Protein AF-A0A3D3ZG95-F1 (afdb_monomer)

pLDDT: mean 81.41, std 12.59, range [43.78, 97.38]

Structure (mmCIF, N/CA/C/O backbone):
data_AF-A0A3D3ZG95-F1
#
_entry.id   AF-A0A3D3ZG95-F1
#
loop_
_atom_site.group_PDB
_atom_site.id
_atom_site.type_symbol
_atom_site.label_atom_id
_atom_site.label_alt_id
_atom_site.label_comp_id
_atom_site.label_asym_id
_atom_site.label_entity_id
_atom_site.label_seq_id
_atom_site.pdbx_PDB_ins_code
_atom_site.Cartn_x
_atom_site.Cartn_y
_atom_site.Cartn_z
_atom_site.occupancy
_atom_site.B_iso_or_equiv
_atom_site.auth_seq_id
_atom_site.auth_comp_id
_atom_site.auth_asym_id
_atom_site.auth_atom_id
_atom_site.pdbx_PDB_model_num
ATOM 1 N N . ARG A 1 1 ? -9.186 17.058 5.819 1.00 43.78 1 ARG A N 1
ATOM 2 C CA . ARG A 1 1 ? -8.887 17.891 7.014 1.00 43.78 1 ARG A CA 1
ATOM 3 C C . ARG A 1 1 ? -9.154 17.142 8.320 1.00 43.78 1 ARG A C 1
ATOM 5 O O . ARG A 1 1 ? -8.272 17.166 9.154 1.00 43.78 1 ARG A O 1
ATOM 12 N N . GLN A 1 2 ? -10.283 16.442 8.494 1.00 52.31 2 GLN A N 1
ATOM 13 C CA . GLN A 1 2 ? -10.542 15.674 9.729 1.00 52.31 2 GLN A CA 1
ATOM 14 C C . GLN A 1 2 ? -9.551 14.515 9.974 1.00 52.31 2 GLN A C 1
ATOM 16 O O . GLN A 1 2 ? -9.130 14.331 11.106 1.00 52.31 2 GLN A O 1
ATOM 21 N N . GLU A 1 3 ? -9.104 13.813 8.926 1.00 56.12 3 GLU A N 1
ATOM 22 C CA . GLU A 1 3 ? -8.133 12.706 9.067 1.00 56.12 3 GLU A CA 1
ATOM 23 C C . GLU A 1 3 ? -6.720 13.155 9.478 1.00 56.12 3 GLU A C 1
ATOM 25 O O . GLU A 1 3 ? -6.062 12.475 10.256 1.00 56.12 3 GLU A O 1
ATOM 30 N N . PHE A 1 4 ? -6.272 14.338 9.041 1.00 51.78 4 PHE A N 1
ATOM 31 C CA . PHE A 1 4 ? -4.991 14.903 9.495 1.00 51.78 4 PHE A CA 1
ATOM 32 C C . PHE A 1 4 ? -5.022 15.210 10.999 1.00 51.78 4 PHE A C 1
ATOM 34 O O . PHE A 1 4 ? -4.126 14.804 11.725 1.00 51.78 4 PHE A O 1
ATOM 41 N N . ASN A 1 5 ? -6.118 15.800 11.488 1.00 51.00 5 ASN A N 1
ATOM 42 C CA . ASN A 1 5 ? -6.294 16.051 12.922 1.00 51.00 5 ASN A CA 1
ATOM 43 C C . ASN A 1 5 ? -6.385 14.749 13.752 1.00 51.00 5 ASN A C 1
ATOM 45 O O . ASN A 1 5 ? -6.126 14.768 14.953 1.00 51.00 5 ASN A O 1
ATOM 49 N N . ARG A 1 6 ? -6.777 13.617 13.143 1.00 60.81 6 ARG A N 1
ATOM 50 C CA . ARG A 1 6 ? -6.752 12.291 13.789 1.00 60.81 6 ARG A CA 1
ATOM 51 C C . ARG A 1 6 ? -5.351 11.693 13.839 1.00 60.81 6 ARG A C 1
ATOM 53 O O . ARG A 1 6 ? -5.010 11.078 14.847 1.00 60.81 6 ARG A O 1
ATOM 60 N N . ALA A 1 7 ? -4.545 11.895 12.798 1.00 56.97 7 ALA A N 1
ATOM 61 C CA . ALA A 1 7 ? -3.134 11.517 12.809 1.00 56.97 7 ALA A CA 1
ATOM 62 C C . ALA A 1 7 ? -2.376 12.244 13.936 1.00 56.97 7 ALA A C 1
ATOM 64 O O . ALA A 1 7 ? -1.648 11.601 14.689 1.00 56.97 7 ALA A O 1
ATOM 65 N N . ASP A 1 8 ? -2.660 13.531 14.164 1.00 54.75 8 ASP A N 1
ATOM 66 C CA . ASP A 1 8 ? -2.092 14.294 15.291 1.00 54.75 8 ASP A CA 1
ATOM 67 C C . ASP A 1 8 ? -2.481 13.700 16.666 1.00 54.75 8 ASP A C 1
ATOM 69 O O . ASP A 1 8 ? -1.711 13.737 17.626 1.00 54.75 8 ASP A O 1
ATOM 73 N N . ALA A 1 9 ? -3.665 13.086 16.783 1.00 57.47 9 ALA A N 1
ATOM 74 C CA . ALA A 1 9 ? -4.093 12.400 18.006 1.00 57.47 9 ALA A CA 1
ATOM 75 C C . ALA A 1 9 ? -3.410 11.031 18.217 1.00 57.47 9 ALA A C 1
ATOM 77 O O . ALA A 1 9 ? -3.410 10.523 19.343 1.00 57.47 9 ALA A O 1
ATOM 78 N N . LEU A 1 10 ? -2.844 10.430 17.163 1.00 55.03 10 LEU A N 1
ATOM 79 C CA . LEU A 1 10 ? -1.968 9.257 17.250 1.00 55.03 10 LEU A CA 1
ATOM 80 C C . LEU A 1 10 ? -0.532 9.638 17.635 1.00 55.03 10 LEU A C 1
ATOM 82 O O . LEU A 1 10 ? 0.109 8.865 18.350 1.00 55.03 10 LEU A O 1
ATOM 86 N N . GLU A 1 11 ? -0.050 10.826 17.242 1.00 52.59 11 GLU A N 1
ATOM 87 C CA . GLU A 1 11 ? 1.269 11.326 17.662 1.00 52.59 11 GLU A CA 1
ATOM 88 C C . GLU A 1 11 ? 1.391 11.398 19.193 1.00 52.59 11 GLU A C 1
ATOM 90 O O . GLU A 1 11 ? 2.413 11.006 19.752 1.00 52.59 11 GLU A O 1
ATOM 95 N N . ASN A 1 12 ? 0.320 11.802 19.885 1.00 48.25 12 ASN A N 1
ATOM 96 C CA . ASN A 1 12 ? 0.290 11.907 21.351 1.00 48.25 12 ASN A CA 1
ATOM 97 C C . ASN A 1 12 ? 0.288 10.554 22.095 1.00 48.25 12 ASN A C 1
ATOM 99 O O . ASN A 1 12 ? 0.494 10.534 23.305 1.00 48.25 12 ASN A O 1
ATOM 103 N N . ASN A 1 13 ? 0.071 9.432 21.398 1.00 56.72 13 ASN A N 1
ATOM 104 C CA . ASN A 1 13 ? 0.045 8.080 21.977 1.00 56.72 13 ASN A CA 1
ATOM 105 C C . ASN A 1 13 ? 1.348 7.290 21.725 1.00 56.72 13 ASN A C 1
ATOM 107 O O . ASN A 1 13 ? 1.352 6.071 21.883 1.00 56.72 13 ASN A O 1
ATOM 111 N N . GLY A 1 14 ? 2.429 7.949 21.287 1.00 59.84 14 GLY A N 1
ATOM 112 C CA . GLY A 1 14 ? 3.701 7.282 20.982 1.00 59.84 14 GLY A CA 1
ATOM 113 C C . GLY A 1 14 ? 3.694 6.475 19.677 1.00 59.84 14 GLY A C 1
ATOM 114 O O . GLY A 1 14 ? 4.544 5.619 19.494 1.00 59.84 14 GLY A O 1
ATOM 115 N N . ARG A 1 15 ? 2.741 6.727 18.765 1.00 64.38 15 ARG A N 1
ATOM 116 C CA . ARG A 1 15 ? 2.620 6.042 17.456 1.00 64.38 15 ARG A CA 1
ATOM 117 C C . ARG A 1 15 ? 3.073 6.904 16.272 1.00 64.38 15 ARG A C 1
ATOM 119 O O . ARG A 1 15 ? 2.663 6.679 15.132 1.00 64.38 15 ARG A O 1
ATOM 126 N N . LYS A 1 16 ? 3.872 7.938 16.541 1.00 69.12 16 LYS A N 1
ATOM 127 C CA . LYS A 1 16 ? 4.310 8.913 15.534 1.00 69.12 16 LYS A CA 1
ATOM 128 C C . LYS A 1 16 ? 5.203 8.270 14.466 1.00 69.12 16 LYS A C 1
ATOM 130 O O . LYS A 1 16 ? 4.966 8.504 13.280 1.00 69.12 16 LYS A O 1
ATOM 135 N N . GLY A 1 17 ? 6.161 7.428 14.868 1.00 74.62 17 GLY A N 1
ATOM 136 C CA . GLY A 1 17 ? 7.040 6.719 13.934 1.00 74.62 17 GLY A CA 1
ATOM 137 C C . GLY A 1 17 ? 6.278 5.744 13.040 1.00 74.62 17 GLY A C 1
ATOM 138 O O . GLY A 1 17 ? 6.398 5.820 11.819 1.00 74.62 17 GLY A O 1
ATOM 139 N N . THR A 1 18 ? 5.368 4.944 13.605 1.00 79.19 18 THR A N 1
ATOM 140 C CA . THR A 1 18 ? 4.516 3.994 12.860 1.00 79.19 18 THR A CA 1
ATOM 141 C C . THR A 1 18 ? 3.716 4.667 11.734 1.00 79.19 18 THR A C 1
ATOM 143 O O . THR A 1 18 ? 3.663 4.161 10.613 1.00 79.19 18 THR A O 1
ATOM 146 N N . VAL A 1 19 ? 3.096 5.825 12.002 1.00 80.62 19 VAL A N 1
ATOM 147 C CA . VAL A 1 19 ? 2.299 6.559 10.999 1.00 80.62 19 VAL A CA 1
ATOM 148 C C . VAL A 1 19 ? 3.191 7.163 9.913 1.00 80.62 19 VAL A C 1
ATOM 150 O O . VAL A 1 19 ? 2.866 7.060 8.727 1.00 80.62 19 VAL A O 1
ATOM 153 N N . GLY A 1 20 ? 4.316 7.775 10.298 1.00 83.06 20 GLY A N 1
ATOM 154 C CA . GLY A 1 20 ? 5.278 8.349 9.354 1.00 83.06 20 GLY A CA 1
ATOM 155 C C . GLY A 1 20 ? 5.902 7.291 8.442 1.00 83.06 20 GLY A C 1
ATOM 156 O O . GLY A 1 20 ? 5.972 7.477 7.223 1.00 83.06 20 GLY A O 1
ATOM 157 N N . PHE A 1 21 ? 6.271 6.146 9.013 1.00 85.75 21 PHE A N 1
ATOM 158 C CA . PHE A 1 21 ? 6.779 5.000 8.272 1.00 85.75 21 PHE A CA 1
ATOM 159 C C . PHE A 1 21 ? 5.724 4.447 7.312 1.00 85.75 21 PHE A C 1
ATOM 161 O O . PHE A 1 21 ? 5.988 4.318 6.118 1.00 85.75 21 PHE A O 1
ATOM 168 N N . ALA A 1 22 ? 4.496 4.206 7.786 1.00 87.56 22 ALA A N 1
ATOM 169 C CA . ALA A 1 22 ? 3.400 3.735 6.941 1.00 87.56 22 ALA A CA 1
ATOM 170 C C . ALA A 1 22 ? 3.140 4.667 5.746 1.00 87.56 22 ALA A C 1
ATOM 172 O O . ALA A 1 22 ? 2.933 4.198 4.625 1.00 87.56 22 ALA A O 1
ATOM 173 N N . LEU A 1 23 ? 3.176 5.985 5.966 1.00 88.75 23 LEU A N 1
ATOM 174 C CA . LEU A 1 23 ? 3.029 6.970 4.897 1.00 88.75 23 LEU A CA 1
ATOM 175 C C . LEU A 1 23 ? 4.167 6.865 3.876 1.00 88.75 23 LEU A C 1
ATOM 177 O O . LEU A 1 23 ? 3.906 6.828 2.674 1.00 88.75 23 LEU A O 1
ATOM 181 N N . THR A 1 24 ? 5.408 6.785 4.351 1.00 89.50 24 THR A N 1
ATOM 182 C CA . THR A 1 24 ? 6.602 6.675 3.501 1.00 89.50 24 THR A CA 1
ATOM 183 C C . THR A 1 24 ? 6.570 5.391 2.672 1.00 89.50 24 THR A C 1
ATOM 185 O O . THR A 1 24 ? 6.802 5.417 1.464 1.00 89.50 24 THR A O 1
ATOM 188 N N . THR A 1 25 ? 6.185 4.269 3.278 1.00 90.06 25 THR A N 1
ATOM 189 C CA . THR A 1 25 ? 6.019 2.979 2.597 1.00 90.06 25 THR A CA 1
ATOM 190 C C . THR A 1 25 ? 4.923 3.027 1.534 1.00 90.06 25 THR A C 1
ATOM 192 O O . THR A 1 25 ? 5.148 2.606 0.401 1.00 90.06 25 THR A O 1
ATOM 195 N N . LEU A 1 26 ? 3.758 3.614 1.828 1.00 91.75 26 LEU A N 1
ATOM 196 C CA . LEU A 1 26 ? 2.698 3.783 0.824 1.00 91.75 26 LEU A CA 1
ATOM 197 C C . LEU A 1 26 ? 3.131 4.702 -0.331 1.00 91.75 26 LEU A C 1
ATOM 199 O O . LEU A 1 26 ? 2.778 4.442 -1.481 1.00 91.75 26 LEU A O 1
ATOM 203 N N . GLN A 1 27 ? 3.917 5.746 -0.055 1.00 91.56 27 GLN A N 1
ATOM 204 C CA . GLN A 1 27 ? 4.481 6.621 -1.088 1.00 91.56 27 GLN A CA 1
ATOM 205 C C . GLN A 1 27 ? 5.488 5.886 -1.984 1.00 91.56 27 GLN A C 1
ATOM 207 O O . GLN A 1 27 ? 5.410 6.026 -3.207 1.00 91.56 27 GLN A O 1
ATOM 212 N N . ARG A 1 28 ? 6.381 5.065 -1.410 1.00 92.69 28 ARG A N 1
ATOM 213 C CA . ARG A 1 28 ? 7.301 4.205 -2.180 1.00 92.69 28 ARG A CA 1
ATOM 214 C C . ARG A 1 28 ? 6.537 3.230 -3.073 1.00 92.69 28 ARG A C 1
ATOM 216 O O . ARG A 1 28 ? 6.806 3.167 -4.273 1.00 92.69 28 ARG A O 1
ATOM 223 N N . ARG A 1 29 ? 5.498 2.572 -2.546 1.00 92.06 29 ARG A N 1
ATOM 224 C CA . ARG A 1 29 ? 4.644 1.655 -3.324 1.00 92.06 29 ARG A CA 1
ATOM 225 C C . ARG A 1 29 ? 3.921 2.358 -4.470 1.00 92.06 29 ARG A C 1
ATOM 227 O O . ARG A 1 29 ? 3.934 1.853 -5.591 1.00 92.06 29 ARG A O 1
ATOM 234 N N . LEU A 1 30 ? 3.377 3.552 -4.225 1.00 91.06 30 LEU A N 1
ATOM 235 C CA . LEU A 1 30 ? 2.761 4.391 -5.259 1.00 91.06 30 LEU A CA 1
ATOM 236 C C . LEU A 1 30 ? 3.754 4.790 -6.363 1.00 91.06 30 LEU A C 1
ATOM 238 O O . LEU A 1 30 ? 3.387 4.801 -7.535 1.00 91.06 30 LEU A O 1
ATOM 242 N N . ALA A 1 31 ? 5.005 5.095 -6.010 1.00 89.56 31 ALA A N 1
ATOM 243 C CA . ALA A 1 31 ? 6.065 5.401 -6.974 1.00 89.56 31 ALA A CA 1
ATOM 244 C C . ALA A 1 31 ? 6.620 4.150 -7.690 1.00 89.56 31 ALA A C 1
ATOM 246 O O . ALA A 1 31 ? 7.255 4.247 -8.749 1.00 89.56 31 ALA A O 1
ATOM 247 N N . SER A 1 32 ? 6.409 2.964 -7.114 1.00 90.38 32 SER A N 1
ATOM 248 C CA . SER A 1 32 ? 6.895 1.698 -7.652 1.00 90.38 32 SER A CA 1
ATOM 249 C C . SER A 1 32 ? 6.053 1.230 -8.836 1.00 90.38 32 SER A C 1
ATOM 251 O O . SER A 1 32 ? 6.608 1.086 -9.930 1.00 90.38 32 SER A O 1
ATOM 253 N N . SER A 1 33 ? 4.745 1.029 -8.627 1.00 91.25 33 SER A N 1
ATOM 254 C CA . SER A 1 33 ? 3.772 0.674 -9.667 1.00 91.25 33 SER A CA 1
ATOM 255 C C . SER A 1 33 ? 2.317 0.884 -9.203 1.00 91.25 33 SER A C 1
ATOM 257 O O . SER A 1 33 ? 2.038 0.836 -8.000 1.00 91.25 33 SER A O 1
ATOM 259 N N . PRO A 1 34 ? 1.351 1.032 -10.135 1.00 92.12 34 PRO A N 1
ATOM 260 C CA . PRO A 1 34 ? -0.074 1.044 -9.797 1.00 92.12 34 PRO A CA 1
ATOM 261 C C . PRO A 1 34 ? -0.549 -0.249 -9.122 1.00 92.12 34 PRO A C 1
ATOM 263 O O . PRO A 1 34 ? -1.476 -0.214 -8.317 1.00 92.12 34 PRO A O 1
ATOM 266 N N . GLU A 1 35 ? 0.081 -1.386 -9.438 1.00 93.06 35 GLU A N 1
ATOM 267 C CA . GLU A 1 35 ? -0.212 -2.670 -8.795 1.00 93.06 35 GLU A CA 1
ATOM 268 C C . GLU A 1 35 ? 0.167 -2.652 -7.316 1.00 93.06 35 GLU A C 1
ATOM 270 O O . GLU A 1 35 ? -0.658 -3.009 -6.482 1.00 93.06 35 GLU A O 1
ATOM 275 N N . ALA A 1 36 ? 1.377 -2.193 -6.981 1.00 92.94 36 ALA A N 1
ATOM 276 C CA . ALA A 1 36 ? 1.872 -2.218 -5.608 1.00 92.94 36 ALA A CA 1
ATOM 277 C C . ALA A 1 36 ? 0.979 -1.405 -4.663 1.00 92.94 36 ALA A C 1
ATOM 279 O O . ALA A 1 36 ? 0.591 -1.888 -3.600 1.00 92.94 36 ALA A O 1
ATOM 280 N N . ILE A 1 37 ? 0.582 -0.191 -5.063 1.00 93.88 37 ILE A N 1
ATOM 281 C CA . ILE A 1 3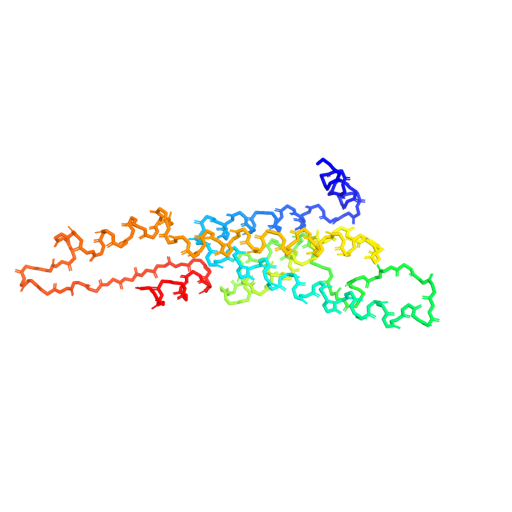7 ? -0.331 0.613 -4.242 1.00 93.88 37 ILE A CA 1
ATOM 282 C C . ILE A 1 37 ? -1.743 0.017 -4.183 1.00 93.88 37 ILE A C 1
ATOM 284 O O . ILE A 1 37 ? -2.359 0.020 -3.117 1.00 93.88 37 ILE A O 1
ATOM 288 N N . TYR A 1 38 ? -2.252 -0.529 -5.294 1.00 95.12 38 TYR A N 1
ATOM 289 C CA . TYR A 1 38 ? -3.559 -1.189 -5.330 1.00 95.12 38 TYR A CA 1
ATOM 290 C C . TYR A 1 38 ? -3.608 -2.367 -4.351 1.00 95.12 38 TYR A C 1
ATOM 292 O O . TYR A 1 38 ? -4.512 -2.442 -3.518 1.00 95.12 38 TYR A O 1
ATOM 300 N N . GLN A 1 39 ? -2.609 -3.246 -4.408 1.00 94.88 39 GLN A N 1
ATOM 301 C CA . GLN A 1 39 ? -2.527 -4.427 -3.559 1.00 94.88 39 GLN A CA 1
ATOM 302 C C . GLN A 1 39 ? -2.364 -4.061 -2.080 1.00 94.88 39 GLN A C 1
ATOM 304 O O . GLN A 1 39 ? -3.050 -4.639 -1.237 1.00 9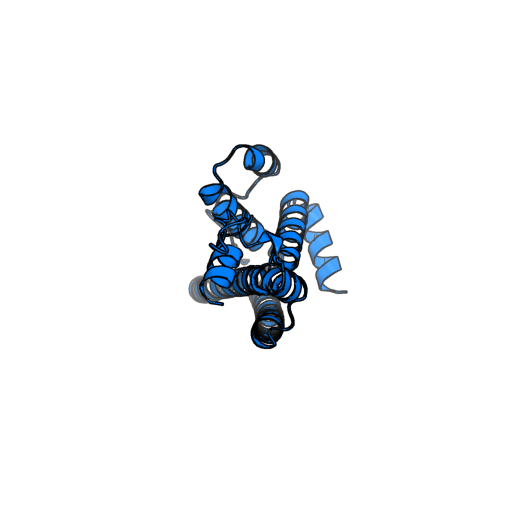4.88 39 GLN A O 1
ATOM 309 N N . SER A 1 40 ? -1.562 -3.043 -1.749 1.00 93.88 40 SER A N 1
ATOM 310 C CA . SER A 1 40 ? -1.472 -2.529 -0.375 1.00 93.88 40 SER A CA 1
ATOM 311 C C . SER A 1 40 ? -2.803 -2.038 0.174 1.00 93.88 40 SER A C 1
ATOM 313 O O . SER A 1 40 ? -3.169 -2.380 1.299 1.00 93.88 40 SER A O 1
ATOM 315 N N . LEU A 1 41 ? -3.533 -1.236 -0.604 1.00 94.81 41 LEU A N 1
ATOM 316 C CA . LEU A 1 41 ? -4.829 -0.701 -0.188 1.00 94.81 41 LEU A CA 1
ATOM 317 C C . LEU A 1 41 ? -5.857 -1.819 -0.020 1.00 94.81 41 LEU A C 1
ATOM 319 O O . LEU A 1 41 ? -6.568 -1.845 0.985 1.00 94.81 41 LEU A O 1
ATOM 323 N N . LYS A 1 42 ? -5.885 -2.768 -0.961 1.00 95.56 42 LYS A N 1
ATOM 324 C CA . LYS A 1 42 ? -6.761 -3.938 -0.919 1.00 95.56 42 LYS A CA 1
ATOM 325 C C . LYS A 1 42 ? -6.497 -4.797 0.318 1.00 95.56 42 LYS A C 1
ATOM 327 O O . LYS A 1 42 ? -7.419 -5.029 1.097 1.00 95.56 42 LYS A O 1
ATOM 332 N N . ARG A 1 43 ? -5.244 -5.217 0.542 1.00 93.38 43 ARG A N 1
ATOM 333 C CA . ARG A 1 43 ? -4.870 -6.056 1.693 1.00 93.38 43 ARG A CA 1
ATOM 334 C C . ARG A 1 43 ? -5.177 -5.357 3.019 1.00 93.38 43 ARG A C 1
ATOM 336 O O . ARG A 1 43 ? -5.748 -5.981 3.915 1.00 93.38 43 ARG A O 1
ATOM 343 N N . ARG A 1 44 ? -4.887 -4.053 3.126 1.00 92.69 44 ARG A N 1
ATOM 344 C CA . ARG A 1 44 ? -5.232 -3.247 4.310 1.00 92.69 44 ARG A CA 1
ATOM 345 C C . ARG A 1 44 ? -6.742 -3.198 4.543 1.00 92.69 44 ARG A C 1
ATOM 347 O O . ARG A 1 44 ? -7.182 -3.421 5.668 1.00 92.69 44 ARG A O 1
ATOM 354 N N . LYS A 1 45 ? -7.538 -2.932 3.502 1.00 94.56 45 LYS A N 1
ATOM 355 C CA . LYS A 1 45 ? -9.005 -2.902 3.603 1.00 94.56 45 LYS A CA 1
ATOM 356 C C . LYS A 1 45 ? -9.546 -4.242 4.099 1.00 94.56 45 LYS A C 1
ATOM 358 O O . LYS A 1 45 ? -10.245 -4.264 5.105 1.00 94.56 45 LYS A O 1
ATOM 363 N N . GLU A 1 46 ? -9.153 -5.345 3.462 1.00 94.50 46 GLU A N 1
ATOM 364 C CA . GLU A 1 46 ? -9.597 -6.696 3.832 1.00 94.50 46 GLU A CA 1
ATOM 365 C C . GLU A 1 46 ? -9.228 -7.050 5.283 1.00 94.50 46 GLU A C 1
ATOM 367 O O . GLU A 1 46 ? -9.994 -7.711 5.985 1.00 94.50 46 GLU A O 1
ATOM 372 N N . ARG A 1 47 ? -8.058 -6.609 5.765 1.00 90.56 47 ARG A N 1
ATOM 373 C CA . ARG A 1 47 ? -7.646 -6.787 7.167 1.00 90.56 47 ARG A CA 1
ATOM 374 C C . ARG A 1 47 ? -8.507 -5.978 8.133 1.00 90.56 47 ARG A C 1
ATOM 376 O O . ARG A 1 47 ? -8.915 -6.517 9.160 1.00 90.56 47 ARG A O 1
ATOM 383 N N . LEU A 1 48 ? -8.802 -4.716 7.820 1.00 90.31 48 LEU A N 1
ATOM 384 C CA . LEU A 1 48 ? -9.674 -3.888 8.658 1.00 90.31 48 LEU A CA 1
ATOM 385 C C . LEU A 1 48 ? -11.130 -4.378 8.645 1.00 90.31 48 LEU A C 1
ATOM 387 O O . LEU A 1 48 ? -11.779 -4.337 9.686 1.00 90.31 48 LEU A O 1
ATOM 391 N N . GLU A 1 49 ? -11.623 -4.897 7.518 1.00 93.50 49 GLU A N 1
ATOM 392 C CA . GLU A 1 49 ? -12.947 -5.529 7.411 1.00 93.50 49 GLU A CA 1
ATOM 393 C C . GLU A 1 49 ? -13.061 -6.757 8.324 1.00 93.50 49 GLU A C 1
ATOM 395 O O . GLU A 1 49 ? -14.007 -6.841 9.105 1.00 93.50 49 GLU A O 1
ATOM 400 N N . ARG A 1 50 ? -12.059 -7.650 8.324 1.00 90.94 50 ARG A N 1
ATOM 401 C CA . ARG A 1 50 ? -12.024 -8.795 9.255 1.00 90.94 50 ARG A CA 1
ATOM 402 C C . ARG A 1 50 ? -12.070 -8.353 10.717 1.00 90.94 50 ARG A C 1
ATOM 404 O O . ARG A 1 50 ? -12.857 -8.876 11.498 1.00 90.94 50 ARG A O 1
ATOM 411 N N . ARG A 1 51 ? -11.296 -7.328 11.081 1.00 86.06 51 ARG A N 1
ATOM 412 C CA . ARG A 1 51 ? -11.304 -6.788 12.451 1.00 86.06 51 ARG A CA 1
ATOM 413 C C . ARG A 1 51 ? -12.617 -6.110 12.824 1.00 86.06 51 ARG A C 1
ATOM 415 O O . ARG A 1 51 ? -13.023 -6.158 13.980 1.00 86.06 51 ARG A O 1
ATOM 422 N N . LEU A 1 52 ? -13.286 -5.468 11.868 1.00 89.75 52 LEU A N 1
ATOM 423 C CA . LEU A 1 52 ? -14.616 -4.903 12.077 1.00 89.75 52 LEU A CA 1
ATOM 424 C C . LEU A 1 52 ? -15.632 -6.008 12.397 1.00 89.75 52 LEU A C 1
ATOM 426 O O . LEU A 1 52 ? -16.463 -5.831 13.289 1.00 89.75 52 LEU A O 1
ATOM 430 N N . GLU A 1 53 ? -15.566 -7.138 11.693 1.00 89.88 53 GLU A N 1
ATOM 431 C CA . GLU A 1 53 ? -16.412 -8.305 11.958 1.00 89.88 53 GLU A CA 1
ATOM 432 C C . GLU A 1 53 ? -16.139 -8.900 13.345 1.00 89.88 53 GLU A C 1
ATOM 434 O O . GLU A 1 53 ? -17.082 -9.083 14.118 1.00 89.88 53 GLU A O 1
ATOM 439 N N . GLU A 1 54 ? -14.869 -9.108 13.699 1.00 87.00 54 GLU A N 1
ATOM 440 C CA . GLU A 1 54 ? -14.445 -9.578 15.028 1.00 87.00 54 GLU A CA 1
ATOM 441 C C . GLU A 1 54 ? -14.928 -8.636 16.143 1.00 87.00 54 GLU A C 1
ATOM 443 O O . GLU A 1 54 ? -15.544 -9.070 17.119 1.00 87.00 54 GLU A O 1
ATOM 448 N N . ALA A 1 55 ? -14.732 -7.323 15.977 1.00 83.38 55 ALA A N 1
ATOM 449 C CA . ALA A 1 55 ? -15.155 -6.323 16.954 1.00 83.38 55 ALA A CA 1
ATOM 450 C C . ALA A 1 55 ? -16.681 -6.269 17.125 1.00 83.38 55 ALA A C 1
ATOM 452 O O . ALA A 1 55 ? -17.169 -6.056 18.236 1.00 83.38 55 ALA A O 1
ATOM 453 N N . ARG A 1 56 ? -17.452 -6.465 16.045 1.00 85.62 56 ARG A N 1
ATOM 454 C CA . ARG A 1 56 ? -18.922 -6.534 16.103 1.00 85.62 56 ARG A CA 1
ATOM 455 C C . ARG A 1 56 ? -19.409 -7.775 16.850 1.00 85.62 56 ARG A C 1
ATOM 457 O O . ARG A 1 56 ? -20.391 -7.666 17.580 1.00 85.62 56 ARG A O 1
ATOM 464 N N . GLN A 1 57 ? -18.731 -8.912 16.693 1.00 83.31 57 GLN A N 1
ATOM 465 C CA . GLN A 1 57 ? -19.044 -10.142 17.428 1.00 83.31 57 GLN A CA 1
ATOM 466 C C . GLN A 1 57 ? -18.723 -9.990 18.922 1.00 83.31 57 GLN A C 1
ATOM 468 O O . GLN A 1 57 ? -19.578 -10.260 19.758 1.00 83.31 57 GLN A O 1
ATOM 473 N N . ALA A 1 58 ? -17.547 -9.454 19.266 1.00 77.62 58 ALA A N 1
ATOM 474 C CA . ALA A 1 58 ? -17.135 -9.255 20.660 1.00 77.62 58 ALA A CA 1
ATOM 475 C C . ALA A 1 58 ? -18.009 -8.233 21.418 1.00 77.62 58 ALA A C 1
ATOM 477 O O . ALA A 1 58 ? -18.312 -8.411 22.598 1.00 77.62 58 ALA A O 1
ATOM 478 N N . ARG A 1 59 ? -18.472 -7.165 20.750 1.00 66.56 59 ARG A N 1
ATOM 479 C CA . ARG A 1 59 ? -19.349 -6.148 21.365 1.00 66.56 59 ARG A CA 1
ATOM 480 C C . ARG A 1 59 ? -20.768 -6.625 21.668 1.00 66.56 59 ARG A C 1
ATOM 482 O O . ARG A 1 59 ? -21.460 -5.950 22.426 1.00 66.56 59 ARG A O 1
ATOM 489 N N . GLN A 1 60 ? -21.211 -7.758 21.118 1.00 56.34 60 GLN A N 1
ATOM 490 C CA . GLN A 1 60 ? -22.458 -8.375 21.583 1.00 56.34 60 GLN A CA 1
ATOM 491 C C . GLN A 1 60 ? -22.344 -8.884 23.030 1.00 56.34 60 GLN A C 1
ATOM 493 O O . GLN A 1 60 ? -23.377 -9.095 23.662 1.00 56.34 60 GLN A O 1
ATOM 498 N N . GLU A 1 61 ? -21.127 -9.015 23.573 1.00 54.53 61 GLU A N 1
ATOM 499 C CA . GLU A 1 61 ? -20.891 -9.517 24.928 1.00 54.53 61 GLU A CA 1
ATO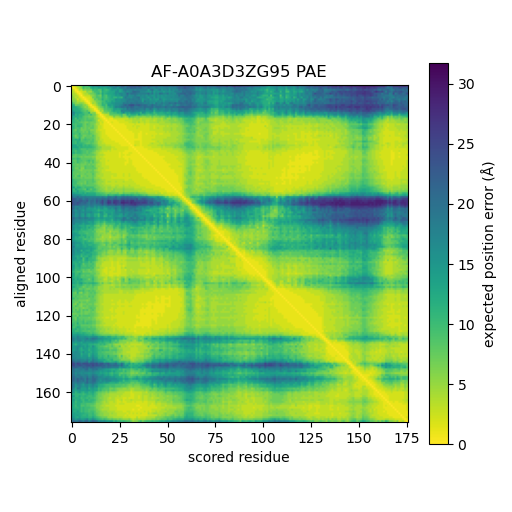M 500 C C . GLU A 1 61 ? -20.588 -8.406 25.961 1.00 54.53 61 GLU A C 1
ATOM 502 O O . GLU A 1 61 ? -21.023 -8.548 27.102 1.00 54.53 61 GLU A O 1
ATOM 507 N N . VAL A 1 62 ? -19.939 -7.277 25.607 1.00 55.06 62 VAL A N 1
ATOM 508 C CA . VAL A 1 62 ? -19.683 -6.122 26.514 1.00 55.06 62 VAL A CA 1
ATOM 509 C C . VAL A 1 62 ? -19.475 -4.800 25.736 1.00 55.06 62 VAL A C 1
ATOM 511 O O . VAL A 1 62 ? -18.815 -4.777 24.699 1.00 55.06 62 VAL A O 1
ATOM 514 N N . ASP A 1 63 ? -19.961 -3.665 26.266 1.00 54.59 63 ASP A N 1
ATOM 515 C CA . ASP A 1 63 ? -19.800 -2.299 25.713 1.00 54.59 63 ASP A CA 1
ATOM 516 C C . ASP A 1 63 ? -18.398 -1.692 25.975 1.00 54.59 63 ASP A C 1
ATOM 518 O O . ASP A 1 63 ? -18.243 -0.626 26.572 1.00 54.59 63 ASP A O 1
ATOM 522 N N . ALA A 1 64 ? -17.343 -2.404 25.571 1.00 56.81 64 ALA A N 1
ATOM 523 C CA . ALA A 1 64 ? -15.953 -1.970 25.728 1.00 56.81 64 ALA A CA 1
ATOM 524 C C . ALA A 1 64 ? -15.452 -1.125 24.523 1.00 56.81 64 ALA A C 1
ATOM 526 O O . ALA A 1 64 ? -16.032 -1.187 23.424 1.00 56.81 64 ALA A O 1
ATOM 527 N N . PRO A 1 65 ? -14.386 -0.313 24.708 1.00 60.25 65 PRO A N 1
ATOM 528 C CA . PRO A 1 65 ? -13.649 0.338 23.617 1.00 60.25 65 PRO A CA 1
ATOM 529 C C . PRO A 1 65 ? -13.095 -0.677 22.605 1.00 60.25 65 PRO A C 1
ATOM 531 O O . PRO A 1 65 ? -12.797 -1.811 22.974 1.00 60.25 65 PRO A O 1
ATOM 534 N N . LEU A 1 66 ? -12.927 -0.280 21.334 1.00 65.06 66 LEU A N 1
ATOM 535 C CA . LEU A 1 66 ? -12.306 -1.163 20.341 1.00 65.06 66 LEU A CA 1
ATOM 536 C C . LEU A 1 66 ? -10.806 -1.269 20.593 1.00 65.06 66 LEU A C 1
ATOM 538 O O . LEU A 1 66 ? -10.059 -0.327 20.330 1.00 65.06 66 LEU A O 1
ATOM 542 N N . GLU A 1 67 ? -10.353 -2.446 20.998 1.00 66.69 67 GLU A N 1
ATOM 543 C CA . GLU A 1 67 ? -8.932 -2.769 21.021 1.00 66.69 67 GLU A CA 1
ATOM 544 C C . GLU A 1 67 ? -8.533 -3.507 19.736 1.00 66.69 67 GLU A C 1
ATOM 546 O O . GLU A 1 67 ? -8.271 -4.704 19.717 1.00 66.69 67 GLU A O 1
ATOM 551 N N . LEU A 1 68 ? -8.476 -2.757 18.627 1.00 61.78 68 LEU A N 1
ATOM 552 C CA . LEU A 1 68 ? -8.184 -3.252 17.266 1.00 61.78 68 LEU A CA 1
ATOM 553 C C . LEU A 1 68 ? -6.875 -4.056 17.122 1.00 61.78 68 LEU A C 1
ATOM 555 O O . LEU A 1 68 ? -6.695 -4.755 16.127 1.00 61.78 68 LEU A O 1
ATOM 559 N N . PHE A 1 69 ? -5.945 -3.908 18.067 1.00 62.47 69 PHE A N 1
ATOM 560 C CA . PHE A 1 69 ? -4.616 -4.527 18.042 1.00 62.47 69 PHE A CA 1
ATOM 561 C C . PHE A 1 69 ? -4.276 -5.246 19.355 1.00 62.47 69 PHE A C 1
ATOM 563 O O . PHE A 1 69 ? -3.103 -5.496 19.629 1.00 62.47 69 PHE A O 1
ATOM 570 N N . GLN A 1 70 ? -5.274 -5.551 20.189 1.00 58.66 70 GLN A N 1
ATOM 571 C CA . GLN A 1 70 ? -5.055 -6.247 21.456 1.00 58.66 70 GLN A CA 1
ATOM 572 C C . GLN A 1 70 ? -4.382 -7.606 21.211 1.00 58.66 70 GLN A C 1
ATOM 574 O O . GLN A 1 70 ? -4.852 -8.399 20.400 1.00 58.66 70 GLN A O 1
ATOM 579 N N . GLY A 1 71 ? -3.258 -7.868 21.883 1.00 54.94 71 GLY A N 1
ATOM 580 C CA . GLY A 1 71 ? -2.505 -9.120 21.735 1.00 54.94 71 GLY A CA 1
ATOM 581 C C . GLY A 1 71 ? -1.554 -9.192 20.532 1.00 54.94 71 GLY A C 1
ATOM 582 O O . GLY A 1 71 ? -0.836 -10.181 20.404 1.00 54.94 71 GLY A O 1
ATOM 583 N N . LEU A 1 72 ? -1.488 -8.159 19.685 1.00 59.59 72 LEU A N 1
ATOM 584 C CA . LEU A 1 72 ? -0.424 -8.027 18.688 1.00 59.59 72 LEU A CA 1
ATOM 585 C C . LEU A 1 72 ? 0.714 -7.165 19.253 1.00 59.59 72 LEU A C 1
ATOM 587 O O . LEU A 1 72 ? 0.434 -6.122 19.848 1.00 59.59 72 LEU A O 1
ATOM 591 N N . PRO A 1 73 ? 1.989 -7.541 19.031 1.00 62.09 73 PRO A N 1
ATOM 592 C CA . PRO A 1 73 ? 3.101 -6.652 19.328 1.00 62.09 73 PRO A CA 1
ATOM 593 C C . PRO A 1 73 ? 2.920 -5.370 18.515 1.00 62.09 73 PRO A C 1
ATOM 595 O O . PRO A 1 73 ? 2.803 -5.419 17.279 1.00 62.09 73 PRO A O 1
ATOM 598 N N . LEU A 1 74 ? 2.830 -4.240 19.217 1.00 67.94 74 LEU A N 1
ATOM 599 C CA . LEU A 1 74 ? 2.951 -2.929 18.596 1.00 67.94 74 LEU A CA 1
ATOM 600 C C . LEU A 1 74 ? 4.374 -2.803 18.080 1.00 67.94 74 LEU A C 1
ATOM 602 O O . LEU A 1 74 ? 5.305 -3.102 18.819 1.00 67.94 74 LEU A O 1
ATOM 606 N N . ILE A 1 75 ? 4.509 -2.392 16.824 1.00 73.75 75 ILE A N 1
ATOM 607 C CA . ILE A 1 75 ? 5.816 -2.139 16.233 1.00 73.75 75 ILE A CA 1
ATOM 608 C C . ILE A 1 75 ? 6.321 -0.831 16.841 1.00 73.75 75 ILE A C 1
ATOM 610 O O . ILE A 1 75 ? 5.687 0.218 16.680 1.00 73.75 75 ILE A O 1
ATOM 614 N N . SER A 1 76 ? 7.392 -0.944 17.619 1.00 74.94 76 SER A N 1
ATOM 615 C CA . SER A 1 76 ? 8.084 0.173 18.252 1.00 74.94 76 SER A CA 1
ATOM 616 C C . SER A 1 76 ? 8.978 0.901 17.252 1.00 74.94 76 SER A C 1
ATOM 618 O O . SER A 1 76 ? 9.224 0.404 16.157 1.00 74.94 76 SER A O 1
ATOM 620 N N . ASP A 1 77 ? 9.453 2.091 17.617 1.00 74.19 77 ASP A N 1
ATOM 621 C CA . ASP A 1 77 ? 10.397 2.826 16.771 1.00 74.19 77 ASP A CA 1
ATOM 622 C C . ASP A 1 77 ? 11.736 2.069 16.643 1.00 74.19 77 ASP A C 1
ATOM 624 O O . ASP A 1 77 ? 12.297 2.048 15.555 1.00 74.19 77 ASP A O 1
ATOM 628 N N . ASP A 1 78 ? 12.174 1.352 17.687 1.00 76.50 78 ASP A N 1
ATOM 629 C CA . ASP A 1 78 ? 13.365 0.486 17.638 1.00 76.50 78 ASP A CA 1
ATOM 630 C C . ASP A 1 78 ? 13.181 -0.660 16.620 1.00 76.50 78 ASP A C 1
ATOM 632 O O . ASP A 1 78 ? 14.060 -0.917 15.802 1.00 76.50 78 ASP A O 1
ATOM 636 N N . ASP A 1 79 ? 11.995 -1.289 16.588 1.00 77.69 79 ASP A N 1
ATOM 637 C CA . ASP A 1 79 ? 11.686 -2.324 15.587 1.00 77.69 79 ASP A CA 1
ATOM 638 C C . ASP A 1 79 ? 11.743 -1.763 14.152 1.00 77.69 79 ASP A C 1
ATOM 640 O O . ASP A 1 79 ? 12.061 -2.499 13.221 1.00 77.69 79 ASP A O 1
ATOM 644 N N . LEU A 1 80 ? 11.406 -0.476 13.962 1.00 79.62 80 LEU A N 1
ATOM 645 C CA . LEU A 1 80 ? 11.469 0.212 12.666 1.00 79.62 80 LEU A CA 1
ATOM 646 C C . LEU A 1 80 ? 12.899 0.505 12.211 1.00 79.62 80 LEU A C 1
ATOM 648 O O . LEU A 1 80 ? 13.139 0.526 11.005 1.00 79.62 80 LEU A O 1
ATOM 652 N N . GLU A 1 81 ? 13.824 0.742 13.139 1.00 78.62 81 GLU A N 1
ATOM 653 C CA . GLU A 1 81 ? 15.244 0.950 12.834 1.00 78.62 81 GLU A CA 1
ATOM 654 C C . GLU A 1 81 ? 15.915 -0.365 12.398 1.00 78.62 81 GLU A C 1
ATOM 656 O O . GLU A 1 81 ? 16.690 -0.372 11.443 1.00 78.62 81 GLU A O 1
ATOM 661 N N . ASP A 1 82 ? 15.526 -1.492 13.002 1.00 81.06 82 ASP A N 1
ATOM 662 C CA . ASP A 1 82 ? 16.059 -2.824 12.674 1.00 81.06 82 ASP A CA 1
ATOM 663 C C . ASP A 1 82 ? 15.552 -3.383 11.322 1.00 81.06 82 ASP A C 1
ATOM 665 O O . ASP A 1 82 ? 16.098 -4.359 10.799 1.00 81.06 82 ASP A O 1
ATOM 669 N N . LEU A 1 83 ? 14.527 -2.771 10.710 1.00 78.31 83 LEU A N 1
ATOM 670 C CA . LEU A 1 83 ? 13.976 -3.193 9.410 1.00 78.31 83 LEU A CA 1
ATOM 671 C C . LEU A 1 83 ? 14.977 -3.049 8.247 1.00 78.31 83 LEU A C 1
ATOM 673 O O . LEU A 1 83 ? 14.766 -3.657 7.201 1.00 78.31 83 LEU A O 1
ATOM 677 N N . GLU A 1 84 ? 16.049 -2.267 8.383 1.00 71.88 84 GLU A N 1
ATOM 678 C CA . GLU A 1 84 ? 17.067 -2.145 7.327 1.00 71.88 84 GLU A CA 1
ATOM 679 C C . GLU A 1 84 ? 17.921 -3.419 7.171 1.00 71.88 84 GLU A C 1
ATOM 681 O O . GLU A 1 84 ? 18.471 -3.659 6.094 1.00 71.88 84 GLU A O 1
ATOM 686 N N . ASP A 1 85 ? 17.982 -4.258 8.211 1.00 79.62 85 ASP A N 1
ATOM 687 C CA . ASP A 1 85 ? 18.823 -5.459 8.269 1.00 79.62 85 ASP A CA 1
ATOM 688 C C . ASP A 1 85 ? 18.053 -6.769 7.996 1.00 79.62 85 ASP A C 1
ATOM 690 O O . ASP A 1 85 ? 18.655 -7.850 7.948 1.00 79.62 85 ASP A O 1
ATOM 694 N N . VAL A 1 86 ? 16.728 -6.709 7.806 1.00 82.00 86 VAL A N 1
ATOM 695 C CA . VAL A 1 86 ? 15.908 -7.909 7.565 1.00 82.00 86 VAL A CA 1
ATOM 696 C C . VAL A 1 86 ? 15.886 -8.308 6.080 1.00 82.00 86 VAL A C 1
ATOM 698 O O . VAL A 1 86 ? 15.984 -7.456 5.195 1.00 82.00 86 VAL A O 1
ATOM 701 N N . PRO A 1 87 ? 15.720 -9.605 5.755 1.00 84.62 87 PRO A N 1
ATOM 702 C CA . PRO A 1 87 ? 15.576 -10.052 4.369 1.00 84.62 87 PRO A CA 1
ATOM 703 C C . PRO A 1 87 ? 14.365 -9.420 3.661 1.00 84.62 87 PRO A C 1
ATOM 705 O O . PRO A 1 87 ? 13.302 -9.300 4.264 1.00 84.62 87 PRO A O 1
ATOM 708 N N . ASP A 1 88 ? 14.464 -9.148 2.352 1.00 78.00 88 ASP A N 1
ATOM 709 C CA . ASP A 1 88 ? 13.409 -8.500 1.540 1.00 78.00 88 ASP A CA 1
ATOM 710 C C . ASP A 1 88 ? 11.996 -9.087 1.731 1.00 78.00 88 ASP A C 1
ATOM 712 O O . ASP A 1 88 ? 10.997 -8.368 1.734 1.00 78.00 88 ASP A O 1
ATOM 716 N N . ALA A 1 89 ? 11.893 -10.411 1.883 1.00 75.88 89 ALA A N 1
ATOM 717 C CA . ALA A 1 89 ? 10.608 -11.078 2.084 1.00 75.88 89 ALA A CA 1
ATOM 718 C C . ALA A 1 89 ? 9.981 -10.757 3.454 1.00 75.88 89 ALA A C 1
ATOM 720 O O . ALA A 1 89 ? 8.764 -10.605 3.547 1.00 75.88 89 ALA A O 1
ATOM 721 N N . GLU A 1 90 ? 10.805 -10.652 4.496 1.00 81.94 90 GLU A N 1
ATOM 722 C CA . GLU A 1 90 ? 10.384 -10.310 5.860 1.00 81.94 90 GLU A CA 1
ATOM 723 C C . GLU A 1 90 ? 10.144 -8.798 6.001 1.00 81.94 90 GLU A C 1
ATOM 725 O O . GLU A 1 90 ? 9.215 -8.378 6.699 1.00 81.94 90 GLU A O 1
ATOM 730 N N . LEU A 1 91 ? 10.917 -7.986 5.268 1.00 84.81 91 LEU A N 1
ATOM 731 C CA . LEU A 1 91 ? 10.738 -6.539 5.141 1.00 84.81 91 LEU A CA 1
ATOM 732 C C . LEU A 1 91 ? 9.324 -6.211 4.649 1.00 84.81 91 LEU A C 1
ATOM 734 O O . LEU A 1 91 ? 8.601 -5.451 5.291 1.00 84.81 91 LEU A O 1
ATOM 738 N N . GLU A 1 92 ? 8.892 -6.827 3.543 1.00 81.50 92 GLU A N 1
ATOM 739 C CA . GLU A 1 92 ? 7.589 -6.542 2.930 1.00 81.50 92 GLU A CA 1
ATOM 740 C C . GLU A 1 92 ? 6.409 -6.938 3.839 1.00 81.50 92 GLU A C 1
ATOM 742 O O . GLU A 1 92 ? 5.412 -6.211 3.908 1.00 81.50 92 GLU A O 1
ATOM 747 N N . GLU A 1 93 ? 6.516 -8.054 4.571 1.00 83.75 93 GLU A N 1
ATOM 748 C CA . GLU A 1 93 ? 5.500 -8.480 5.546 1.00 83.75 93 GLU A CA 1
ATOM 749 C C . GLU A 1 93 ? 5.418 -7.516 6.736 1.00 83.75 93 GLU A C 1
ATOM 751 O O . GLU A 1 93 ? 4.326 -7.124 7.171 1.00 83.75 93 GLU A O 1
ATOM 756 N N . THR A 1 94 ? 6.572 -7.094 7.247 1.00 83.50 94 THR A N 1
ATOM 757 C CA . THR A 1 94 ? 6.648 -6.174 8.382 1.00 83.50 94 THR A CA 1
ATOM 758 C C . THR A 1 94 ? 6.119 -4.796 7.997 1.00 83.50 94 THR A C 1
ATOM 760 O O . THR A 1 94 ? 5.278 -4.243 8.706 1.00 83.50 94 THR A O 1
ATOM 763 N N . GLU A 1 95 ? 6.494 -4.280 6.827 1.00 86.25 95 GLU A N 1
ATOM 764 C CA . GLU A 1 95 ? 5.936 -3.054 6.253 1.00 86.25 95 GLU A CA 1
ATOM 765 C C . GLU A 1 95 ? 4.406 -3.080 6.181 1.00 86.25 95 GLU A C 1
ATOM 767 O O . GLU A 1 95 ? 3.741 -2.101 6.530 1.00 86.25 95 GLU A O 1
ATOM 772 N N . GLU A 1 96 ? 3.827 -4.200 5.743 1.00 83.56 96 GLU A N 1
ATOM 773 C CA . GLU A 1 96 ? 2.376 -4.346 5.677 1.00 83.56 96 GLU A CA 1
ATOM 774 C C . GLU A 1 96 ? 1.718 -4.291 7.048 1.00 83.56 96 GLU A C 1
ATOM 776 O O . GLU A 1 96 ? 0.689 -3.625 7.206 1.00 83.56 96 GLU A O 1
ATOM 781 N N . ARG A 1 97 ? 2.326 -4.938 8.046 1.00 82.50 97 ARG A N 1
ATOM 782 C CA . ARG A 1 97 ? 1.858 -4.863 9.431 1.00 82.50 97 ARG A CA 1
ATOM 783 C C . ARG A 1 97 ? 1.920 -3.435 9.970 1.00 82.50 97 ARG A C 1
ATOM 785 O O . ARG A 1 97 ? 0.960 -3.007 10.612 1.00 82.50 97 ARG A O 1
ATOM 792 N N . VAL A 1 98 ? 2.995 -2.689 9.697 1.00 84.56 98 VAL A N 1
ATOM 793 C CA . VAL A 1 98 ? 3.122 -1.277 10.111 1.00 84.56 98 VAL A CA 1
ATOM 794 C C . VAL A 1 98 ? 2.019 -0.432 9.479 1.00 84.56 98 VAL A C 1
ATOM 796 O O . VAL A 1 98 ? 1.341 0.336 10.165 1.00 84.56 98 VAL A O 1
ATOM 799 N N . VAL A 1 99 ? 1.790 -0.611 8.175 1.00 85.06 99 VAL A N 1
ATOM 800 C CA . VAL A 1 99 ? 0.746 0.103 7.431 1.00 85.06 99 VAL A CA 1
ATOM 801 C C . VAL A 1 99 ? -0.647 -0.163 8.007 1.00 85.06 99 VAL A C 1
ATOM 803 O O . VAL A 1 99 ? -1.470 0.755 8.046 1.00 85.06 99 VAL A O 1
ATOM 806 N N . ASP A 1 100 ? -0.913 -1.374 8.496 1.00 80.25 100 ASP A N 1
ATOM 807 C CA . ASP A 1 100 ? -2.165 -1.678 9.190 1.00 80.25 100 ASP A CA 1
ATOM 808 C C . ASP A 1 100 ? -2.241 -1.028 10.576 1.00 80.25 100 ASP A C 1
ATOM 810 O O . ASP A 1 100 ? -3.294 -0.509 10.949 1.00 80.25 100 ASP A O 1
ATOM 814 N N . GLN A 1 101 ? -1.147 -1.065 11.348 1.00 77.50 101 GLN A N 1
ATOM 815 C CA . GLN A 1 101 ? -1.057 -0.493 12.701 1.00 77.50 101 GLN A CA 1
ATOM 816 C C . GLN A 1 101 ? -1.184 1.032 12.732 1.00 77.50 101 GLN A C 1
ATOM 818 O O . GLN A 1 101 ? -1.559 1.595 13.761 1.00 77.50 101 GLN A O 1
ATOM 823 N N . ALA A 1 102 ? -0.970 1.694 11.595 1.00 81.00 102 ALA A N 1
ATOM 824 C CA . ALA A 1 102 ? -1.189 3.125 11.430 1.00 81.00 102 ALA A CA 1
ATOM 825 C C . ALA A 1 102 ? -2.676 3.553 11.449 1.00 81.00 102 ALA A C 1
ATOM 827 O O . ALA A 1 102 ? -2.955 4.749 11.357 1.00 81.00 102 ALA A O 1
ATOM 828 N N . SER A 1 103 ? -3.641 2.626 11.548 1.00 80.06 103 SER A N 1
ATOM 829 C CA . SER A 1 103 ? -5.059 2.985 11.719 1.00 80.06 103 SER A CA 1
ATOM 830 C C . SER A 1 103 ? -5.287 3.781 13.013 1.00 80.06 103 SER A C 1
ATOM 832 O O . SER A 1 103 ? -4.830 3.409 14.099 1.00 80.06 103 SER A O 1
ATOM 834 N N . ALA A 1 104 ? -6.028 4.886 12.888 1.00 72.50 104 ALA A N 1
ATOM 835 C CA . ALA A 1 104 ? -6.379 5.775 13.995 1.00 72.50 104 ALA A CA 1
ATOM 836 C C . ALA A 1 104 ? -7.723 5.443 14.651 1.00 72.50 104 ALA A C 1
ATOM 838 O O . ALA A 1 104 ? -8.083 6.082 15.643 1.00 72.50 104 ALA A O 1
ATOM 839 N N . ALA A 1 105 ? -8.479 4.496 14.090 1.00 79.44 105 ALA A N 1
ATOM 840 C CA . ALA A 1 105 ? -9.831 4.195 14.527 1.00 79.44 105 ALA A CA 1
ATOM 841 C C . ALA A 1 105 ? -9.849 3.657 15.968 1.00 79.44 105 ALA A C 1
ATOM 843 O O . ALA A 1 105 ? -9.199 2.663 16.289 1.00 79.44 105 ALA A O 1
ATOM 844 N N . ARG A 1 106 ? -10.626 4.307 16.841 1.00 75.81 106 ARG A N 1
ATOM 845 C CA . ARG A 1 106 ? -10.843 3.904 18.244 1.00 75.81 106 ARG A CA 1
ATOM 846 C C . ARG A 1 106 ? -12.242 3.338 18.484 1.00 75.81 106 ARG A C 1
ATOM 848 O O . ARG A 1 106 ? -12.532 2.833 19.566 1.00 75.81 106 ARG A O 1
ATOM 855 N N . THR A 1 107 ? -13.130 3.435 17.494 1.00 81.38 107 THR A N 1
ATOM 856 C CA . THR A 1 107 ? -14.507 2.927 17.569 1.00 81.38 107 THR A CA 1
ATOM 857 C C . THR A 1 107 ? -14.921 2.237 16.269 1.00 81.38 107 THR A C 1
ATOM 859 O O . THR A 1 107 ? -14.316 2.470 15.223 1.00 81.38 107 THR A O 1
ATOM 862 N N . ILE A 1 108 ? -15.994 1.436 16.320 1.00 86.25 108 ILE A N 1
ATOM 863 C CA . ILE A 1 108 ? -16.590 0.775 15.143 1.00 86.25 108 ILE A CA 1
ATOM 864 C C . ILE A 1 108 ? -16.916 1.804 14.061 1.00 86.25 108 ILE A C 1
ATOM 866 O O . ILE A 1 108 ? -16.543 1.620 12.910 1.00 86.25 108 ILE A O 1
ATOM 870 N N . ALA A 1 109 ? -17.561 2.910 14.440 1.00 86.25 109 ALA A N 1
ATOM 871 C CA . ALA A 1 109 ? -17.963 3.946 13.495 1.00 86.25 109 ALA A CA 1
ATOM 872 C C . ALA A 1 109 ? -16.753 4.600 12.807 1.00 86.25 109 ALA A C 1
ATOM 874 O O . ALA A 1 109 ? -16.809 4.941 11.629 1.00 86.25 109 ALA A O 1
ATOM 875 N N . GLU A 1 110 ? -15.639 4.767 13.524 1.00 85.50 110 GLU A N 1
ATOM 876 C CA . GLU A 1 110 ? -14.405 5.288 12.929 1.00 85.50 110 GLU A CA 1
ATOM 877 C C . GLU A 1 110 ? -13.758 4.278 11.984 1.00 85.50 110 GLU A C 1
ATOM 879 O O . GLU A 1 110 ? -13.315 4.659 10.902 1.00 85.50 110 GLU A O 1
ATOM 884 N N . LEU A 1 111 ? -13.761 2.999 12.364 1.00 87.81 111 LEU A N 1
ATOM 885 C CA . LEU A 1 111 ? -13.231 1.916 11.544 1.00 87.81 111 LEU A CA 1
ATOM 886 C C . LEU A 1 111 ? -14.030 1.757 10.241 1.00 87.81 111 LEU A C 1
ATOM 888 O O . LEU A 1 111 ? -13.444 1.615 9.173 1.00 87.81 111 LEU A O 1
ATOM 892 N N . GLU A 1 112 ? -15.358 1.859 10.304 1.00 91.56 112 GLU A N 1
ATOM 893 C CA . GLU A 1 112 ? -16.241 1.856 9.130 1.00 91.56 112 GLU A CA 1
ATOM 894 C C . GLU A 1 112 ? -15.942 3.020 8.176 1.00 91.56 112 GLU A C 1
ATOM 896 O O . GLU A 1 112 ? -15.898 2.834 6.957 1.00 91.56 112 GLU A O 1
ATOM 901 N N . VAL A 1 113 ? -15.704 4.219 8.718 1.00 92.12 113 VAL A N 1
ATOM 902 C CA . VAL A 1 113 ? -15.324 5.393 7.919 1.00 92.12 113 VAL A CA 1
ATOM 903 C C . VAL A 1 113 ? -13.965 5.185 7.248 1.00 92.12 113 VAL A C 1
ATOM 905 O O . VAL A 1 113 ? -13.822 5.508 6.065 1.00 92.12 113 VAL A O 1
A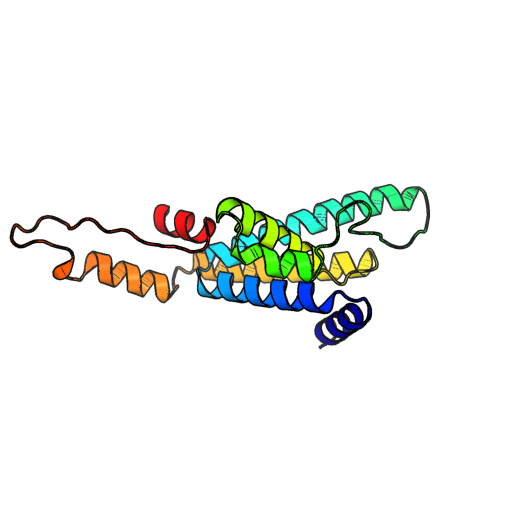TOM 908 N N . GLU A 1 114 ? -12.986 4.627 7.963 1.00 91.31 114 GLU A N 1
ATOM 909 C CA . GLU A 1 114 ? -11.663 4.323 7.410 1.00 91.31 114 GLU A CA 1
ATOM 910 C C . GLU A 1 114 ? -11.747 3.267 6.298 1.00 91.31 114 GLU A C 1
ATOM 912 O O . GLU A 1 114 ? -11.206 3.481 5.212 1.00 91.31 114 GLU A O 1
ATOM 917 N N . ILE A 1 115 ? -12.497 2.181 6.504 1.00 94.38 115 ILE A N 1
ATOM 918 C CA . ILE A 1 115 ? -12.727 1.146 5.482 1.00 94.38 115 ILE A CA 1
ATOM 919 C C . ILE A 1 115 ? -13.393 1.748 4.239 1.00 94.38 115 ILE A C 1
ATOM 921 O O . ILE A 1 115 ? -12.956 1.491 3.117 1.00 94.38 115 ILE A O 1
ATOM 925 N N . ALA A 1 116 ? -14.401 2.609 4.408 1.00 95.81 116 ALA A N 1
ATOM 926 C CA . ALA A 1 116 ? -15.057 3.277 3.284 1.00 95.81 116 ALA A CA 1
ATOM 927 C C . ALA A 1 116 ? -14.111 4.223 2.519 1.00 95.81 116 ALA A C 1
ATOM 929 O O . ALA A 1 116 ? -14.247 4.403 1.305 1.00 95.81 116 ALA A O 1
ATOM 930 N N . LEU A 1 117 ? -13.149 4.847 3.205 1.00 94.38 117 LEU A N 1
ATOM 931 C CA . LEU A 1 117 ? -12.095 5.629 2.561 1.00 94.38 117 LEU A CA 1
ATOM 932 C C . LEU A 1 117 ? -11.128 4.726 1.787 1.00 94.38 117 LEU A C 1
ATOM 934 O O . LEU A 1 117 ? -10.840 5.022 0.628 1.00 94.38 117 LEU A O 1
ATOM 938 N N . LEU A 1 118 ? -10.678 3.623 2.390 1.00 94.81 118 LEU A N 1
ATOM 939 C CA . LEU A 1 118 ? -9.804 2.646 1.739 1.00 94.81 118 LEU A CA 1
ATOM 940 C C . LEU A 1 118 ? -10.454 2.044 0.495 1.00 94.81 118 LEU A C 1
ATOM 942 O O . LEU A 1 118 ? -9.795 1.974 -0.533 1.00 94.81 118 LEU A O 1
ATOM 946 N N . ALA A 1 119 ? -11.745 1.713 0.538 1.00 97.38 119 ALA A N 1
ATOM 947 C CA . ALA A 1 119 ? -12.481 1.212 -0.622 1.00 97.38 119 ALA A CA 1
ATOM 948 C C . ALA A 1 119 ? -12.476 2.210 -1.795 1.00 97.38 119 ALA A C 1
ATOM 950 O O . ALA A 1 119 ? -12.313 1.824 -2.951 1.00 97.38 119 ALA A O 1
ATOM 951 N N . ARG A 1 120 ? -12.603 3.515 -1.510 1.00 97.19 120 ARG A N 1
ATOM 952 C CA . ARG A 1 120 ? -12.493 4.558 -2.543 1.00 97.19 120 ARG A CA 1
ATOM 953 C C . ARG A 1 120 ? -11.079 4.666 -3.112 1.00 97.19 120 ARG A C 1
ATOM 955 O O . ARG A 1 120 ? -10.930 4.854 -4.316 1.00 97.19 120 ARG A O 1
ATOM 962 N N . LEU A 1 121 ? -10.057 4.575 -2.261 1.00 95.81 121 LEU A N 1
ATOM 963 C CA . LEU A 1 121 ? -8.657 4.626 -2.691 1.00 95.81 121 LEU A CA 1
ATOM 964 C C . LEU A 1 121 ? -8.267 3.384 -3.501 1.00 95.81 121 LEU A C 1
ATOM 966 O O . LEU A 1 121 ? -7.590 3.516 -4.516 1.00 95.81 121 LEU A O 1
ATOM 970 N N . GLU A 1 122 ? -8.717 2.202 -3.081 1.00 96.81 122 GLU A N 1
ATOM 971 C CA . GLU A 1 122 ? -8.533 0.941 -3.800 1.00 96.81 122 GLU A CA 1
ATOM 972 C C . GLU A 1 122 ? -9.127 1.036 -5.207 1.00 96.81 122 GLU A C 1
ATOM 974 O O . GLU A 1 122 ? -8.442 0.723 -6.178 1.00 96.81 122 GLU A O 1
ATOM 979 N N . GLU A 1 123 ? -10.365 1.521 -5.336 1.00 97.00 123 GLU A N 1
ATOM 980 C CA . GLU A 1 123 ? -11.012 1.672 -6.641 1.00 97.00 123 GLU A CA 1
ATOM 981 C C . GLU A 1 123 ? -10.278 2.688 -7.528 1.00 97.00 123 GLU A C 1
ATOM 983 O O . GLU A 1 123 ? -10.078 2.442 -8.717 1.00 97.00 123 GLU A O 1
ATOM 988 N N . LEU A 1 124 ? -9.798 3.800 -6.962 1.00 94.94 124 LEU A N 1
ATOM 989 C CA . LEU A 1 124 ? -8.984 4.763 -7.708 1.00 94.94 124 LEU A CA 1
ATOM 990 C C . LEU A 1 124 ? -7.677 4.127 -8.210 1.00 94.94 124 LEU A C 1
ATOM 992 O O . LEU A 1 124 ? -7.332 4.265 -9.384 1.00 94.94 124 LEU A O 1
ATOM 996 N N . ALA A 1 125 ? -6.966 3.400 -7.345 1.00 93.19 125 ALA A N 1
ATOM 997 C CA . ALA A 1 125 ? -5.742 2.693 -7.715 1.00 93.19 125 ALA A CA 1
ATOM 998 C C . ALA A 1 125 ? -6.012 1.622 -8.785 1.00 93.19 125 ALA A C 1
ATOM 1000 O O . ALA A 1 125 ? -5.260 1.497 -9.753 1.00 93.19 125 ALA A O 1
ATOM 1001 N N . HIS A 1 126 ? -7.130 0.906 -8.668 1.00 94.50 126 HIS A N 1
ATOM 1002 C CA . HIS A 1 126 ? -7.573 -0.078 -9.646 1.00 94.50 126 HIS A CA 1
ATOM 1003 C C . HIS A 1 126 ? -7.865 0.550 -11.016 1.00 94.50 126 HIS A C 1
ATOM 1005 O O . HIS A 1 126 ? -7.483 -0.009 -12.045 1.00 94.50 126 HIS A O 1
ATOM 1011 N N . GLN A 1 127 ? -8.488 1.730 -11.054 1.00 93.31 127 GLN A N 1
ATOM 1012 C CA . GLN A 1 127 ? -8.729 2.466 -12.298 1.00 93.31 127 GLN A CA 1
ATOM 1013 C C . GLN A 1 127 ? -7.423 2.884 -12.977 1.00 93.31 127 GLN A C 1
ATOM 1015 O O . GLN A 1 127 ? -7.284 2.680 -14.182 1.00 93.31 127 GLN A O 1
ATOM 1020 N N . VAL A 1 128 ? -6.449 3.394 -12.217 1.00 89.69 128 VAL A N 1
ATOM 1021 C CA . VAL A 1 128 ? -5.118 3.753 -12.742 1.00 89.69 128 VAL A CA 1
ATOM 1022 C C . VAL A 1 128 ? -4.381 2.518 -13.264 1.00 89.69 128 VAL A C 1
ATOM 1024 O O . VAL A 1 128 ? -3.820 2.529 -14.356 1.00 89.69 128 VAL A O 1
ATOM 1027 N N . ARG A 1 129 ? -4.434 1.405 -12.532 1.00 88.94 129 ARG A N 1
ATOM 1028 C CA . ARG A 1 129 ? -3.871 0.124 -12.978 1.00 88.94 129 ARG A CA 1
ATOM 1029 C C . ARG A 1 129 ? -4.498 -0.347 -14.296 1.00 88.94 129 ARG A C 1
ATOM 1031 O O . ARG A 1 129 ? -3.795 -0.822 -15.191 1.00 88.94 129 ARG A O 1
ATOM 1038 N N . ARG A 1 130 ? -5.822 -0.215 -14.428 1.00 89.12 130 ARG A N 1
ATOM 1039 C CA . ARG A 1 130 ? -6.576 -0.622 -15.624 1.00 89.12 130 ARG A CA 1
ATOM 1040 C C . ARG A 1 130 ? -6.388 0.310 -16.812 1.00 89.12 130 ARG A C 1
ATOM 1042 O O . ARG A 1 130 ? -6.463 -0.179 -17.936 1.00 89.12 130 ARG A O 1
ATOM 1049 N N . SER A 1 131 ? -6.150 1.604 -16.593 1.00 87.44 131 SER A N 1
ATOM 1050 C CA . SER A 1 131 ? -5.932 2.549 -17.694 1.00 87.44 131 SER A CA 1
ATOM 1051 C C . SER A 1 131 ? -4.677 2.204 -18.493 1.00 87.44 131 SER A C 1
ATOM 1053 O O . SER A 1 131 ? -4.611 2.520 -19.676 1.00 87.44 131 SER A O 1
ATOM 1055 N N . GLY A 1 132 ? -3.696 1.541 -17.867 1.00 77.69 132 GLY A N 1
ATOM 1056 C CA . GLY A 1 132 ? -2.448 1.134 -18.516 1.00 77.69 132 GLY A CA 1
ATOM 1057 C C . GLY A 1 132 ? -1.526 2.303 -18.873 1.00 77.69 132 GLY A C 1
ATOM 1058 O O . GLY A 1 132 ? -0.473 2.076 -19.455 1.00 77.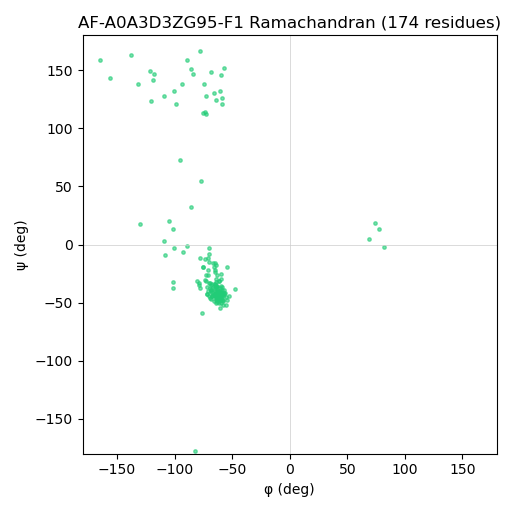69 132 GLY A O 1
ATOM 1059 N N . THR A 1 133 ? -1.889 3.528 -18.490 1.00 75.38 133 THR A N 1
ATOM 1060 C CA . THR A 1 133 ? -1.167 4.778 -18.780 1.00 75.38 133 THR A CA 1
ATOM 1061 C C . THR A 1 133 ? -0.074 5.059 -17.746 1.00 75.38 133 THR A C 1
ATOM 1063 O O . THR A 1 133 ? 0.158 6.205 -17.354 1.00 75.38 133 THR A O 1
ATOM 1066 N N . ASP A 1 134 ? 0.531 4.005 -17.200 1.00 83.44 134 ASP A N 1
ATOM 1067 C CA . ASP A 1 134 ? 1.607 4.148 -16.231 1.00 83.44 134 ASP A CA 1
ATOM 1068 C C . ASP A 1 134 ? 2.883 4.565 -16.961 1.00 83.44 134 ASP A C 1
ATOM 1070 O O . ASP A 1 134 ? 3.450 3.815 -17.751 1.00 83.44 134 ASP A O 1
ATOM 1074 N N . ARG A 1 135 ? 3.343 5.786 -16.696 1.00 83.38 135 ARG A N 1
ATOM 1075 C CA . ARG A 1 135 ? 4.458 6.397 -17.427 1.00 83.38 135 ARG A CA 1
ATOM 1076 C C . ARG A 1 135 ? 5.780 5.641 -17.237 1.00 83.38 135 ARG A C 1
ATOM 1078 O O . ARG A 1 135 ? 6.630 5.664 -18.126 1.00 83.38 135 ARG A O 1
ATOM 1085 N N . LYS A 1 136 ? 5.969 4.984 -16.086 1.00 86.19 136 LYS A N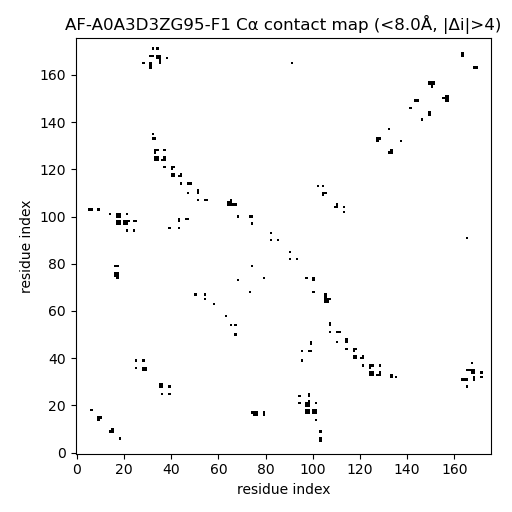 1
ATOM 1086 C CA . LYS A 1 136 ? 7.164 4.179 -15.793 1.00 86.19 136 LYS A CA 1
ATOM 1087 C C . LYS A 1 136 ? 7.151 2.892 -16.619 1.00 86.19 136 LYS A C 1
ATOM 1089 O O . LYS A 1 136 ? 8.166 2.554 -17.224 1.00 86.19 136 LYS A O 1
ATOM 1094 N N . TRP A 1 137 ? 5.995 2.240 -16.713 1.00 84.50 137 TRP A N 1
ATOM 1095 C CA . TRP A 1 137 ? 5.751 1.095 -17.578 1.00 84.50 137 TRP A CA 1
ATOM 1096 C C . TRP A 1 137 ? 5.880 1.452 -19.057 1.00 84.50 137 TRP A C 1
ATOM 1098 O O . TRP A 1 137 ? 6.624 0.784 -19.762 1.00 84.50 137 TRP A O 1
ATOM 1108 N N . GLU A 1 138 ? 5.230 2.516 -19.531 1.00 85.75 138 GLU A N 1
ATOM 1109 C CA . GLU A 1 138 ? 5.348 2.966 -20.925 1.00 85.75 138 GLU A CA 1
ATOM 1110 C C . GLU A 1 138 ? 6.809 3.253 -21.298 1.00 85.75 138 GLU A C 1
ATOM 1112 O O . GLU A 1 138 ? 7.278 2.853 -22.366 1.00 85.75 138 GLU A O 1
ATOM 1117 N N . GLY A 1 139 ? 7.551 3.897 -20.391 1.00 86.81 139 GLY A N 1
ATOM 1118 C CA . GLY A 1 139 ? 8.982 4.136 -20.548 1.00 86.81 139 GLY A CA 1
ATOM 1119 C C . GLY A 1 139 ? 9.782 2.837 -20.644 1.00 86.81 139 GLY A C 1
ATOM 1120 O O . GLY A 1 139 ? 10.559 2.667 -21.584 1.00 86.81 139 GLY A O 1
ATOM 1121 N N . LEU A 1 140 ? 9.566 1.903 -19.714 1.00 87.12 140 LEU A N 1
ATOM 1122 C CA . LEU A 1 140 ? 10.229 0.599 -19.722 1.00 87.12 140 LEU A CA 1
ATOM 1123 C C . LEU A 1 140 ? 9.888 -0.203 -20.986 1.00 87.12 140 LEU A C 1
ATOM 1125 O O . LEU A 1 140 ? 10.792 -0.678 -21.665 1.00 87.12 140 LEU A O 1
ATOM 1129 N N . ALA A 1 141 ? 8.611 -0.310 -21.348 1.00 85.12 141 ALA A N 1
ATOM 1130 C CA . ALA A 1 141 ? 8.153 -1.021 -22.538 1.00 85.12 141 ALA A CA 1
ATOM 1131 C C . ALA A 1 141 ? 8.782 -0.445 -23.815 1.00 85.12 141 ALA A C 1
ATOM 1133 O O . ALA A 1 141 ? 9.279 -1.199 -24.653 1.00 85.12 141 ALA A O 1
ATOM 1134 N N . SER A 1 142 ? 8.842 0.886 -23.929 1.00 86.00 142 SER A N 1
ATOM 1135 C CA . SER A 1 142 ? 9.507 1.554 -25.049 1.00 86.00 142 SER A CA 1
ATOM 1136 C C . SER A 1 142 ? 11.004 1.232 -25.105 1.00 86.00 142 SER A C 1
ATOM 1138 O O . SER A 1 142 ? 11.511 0.897 -26.174 1.00 86.00 142 SER A O 1
ATOM 1140 N N . LEU A 1 143 ? 11.708 1.246 -23.966 1.00 85.81 143 LEU A N 1
ATOM 1141 C CA . LEU A 1 143 ? 13.125 0.866 -23.900 1.00 85.81 143 LEU A CA 1
ATOM 1142 C C . LEU A 1 143 ? 13.352 -0.596 -24.309 1.00 85.81 143 LEU A C 1
ATOM 1144 O O . LEU A 1 143 ? 14.304 -0.894 -25.025 1.00 85.81 143 LEU A O 1
ATOM 1148 N N . LEU A 1 144 ? 12.468 -1.504 -23.896 1.00 84.81 144 LEU A N 1
ATOM 1149 C CA . LEU A 1 144 ? 12.583 -2.933 -24.191 1.00 84.81 144 LEU A CA 1
ATOM 1150 C C . LEU A 1 144 ? 12.270 -3.292 -25.651 1.00 84.81 144 LEU A C 1
ATOM 1152 O O . LEU A 1 144 ? 12.735 -4.335 -26.125 1.00 84.81 144 LEU A O 1
ATOM 1156 N N . GLN A 1 145 ? 11.452 -2.485 -26.334 1.00 81.31 145 GLN A N 1
ATOM 1157 C CA . GLN A 1 145 ? 10.985 -2.743 -27.701 1.00 81.31 145 GLN A CA 1
ATOM 1158 C C . GLN A 1 145 ? 11.741 -1.937 -28.765 1.00 81.31 145 GLN A C 1
ATOM 1160 O O . GLN A 1 145 ? 12.013 -2.468 -29.838 1.00 81.31 145 GLN A O 1
ATOM 1165 N N . ASN A 1 146 ? 12.096 -0.681 -28.479 1.00 72.88 146 ASN A N 1
ATOM 1166 C CA . ASN A 1 146 ? 12.565 0.275 -29.489 1.00 72.88 146 ASN A CA 1
ATOM 1167 C C . ASN A 1 146 ? 14.060 0.605 -29.391 1.00 72.88 146 ASN A C 1
ATOM 1169 O O . ASN A 1 146 ? 14.542 1.456 -30.139 1.00 72.88 146 ASN A O 1
ATOM 1173 N N . ASN A 1 147 ? 14.802 -0.024 -28.476 1.00 78.56 147 ASN A N 1
ATOM 1174 C CA . ASN A 1 147 ? 16.217 0.273 -28.293 1.00 78.56 147 ASN A CA 1
ATOM 1175 C C . ASN A 1 147 ? 17.105 -0.749 -29.018 1.00 78.56 147 ASN A C 1
ATOM 1177 O O . ASN A 1 147 ? 17.075 -1.938 -28.709 1.00 78.56 147 ASN A O 1
ATOM 1181 N N . ALA A 1 148 ? 17.937 -0.280 -29.952 1.00 79.56 148 ALA A N 1
ATOM 1182 C CA . ALA A 1 148 ? 18.925 -1.109 -30.646 1.00 79.56 148 ALA A CA 1
ATOM 1183 C C . ALA A 1 148 ? 19.936 -1.759 -29.679 1.00 79.56 148 ALA A C 1
ATOM 1185 O O . ALA A 1 148 ? 20.441 -2.842 -29.959 1.00 79.56 148 ALA A O 1
ATOM 1186 N N . GLU A 1 149 ? 20.172 -1.155 -28.510 1.00 83.81 149 GLU A N 1
ATOM 1187 C CA . GLU A 1 149 ? 21.024 -1.716 -27.452 1.00 83.81 149 GLU A CA 1
ATOM 1188 C C . GLU A 1 149 ? 20.467 -3.008 -26.841 1.00 83.81 149 GLU A C 1
ATOM 1190 O O . GLU A 1 149 ? 21.205 -3.752 -26.197 1.00 83.81 149 GLU A O 1
ATOM 1195 N N . MET A 1 150 ? 19.183 -3.311 -27.069 1.00 85.31 150 MET A N 1
ATOM 1196 C CA . MET A 1 150 ? 18.574 -4.587 -26.688 1.00 85.31 150 MET A CA 1
ATOM 1197 C C . MET A 1 150 ? 19.067 -5.761 -27.527 1.00 85.31 150 MET A C 1
ATOM 1199 O O . MET A 1 150 ? 18.751 -6.905 -27.195 1.00 85.31 150 MET A O 1
ATOM 1203 N N . PHE A 1 151 ? 19.835 -5.499 -28.582 1.00 88.06 151 PHE A N 1
ATOM 1204 C CA . PHE A 1 151 ? 20.395 -6.509 -29.460 1.00 88.06 151 PHE A CA 1
ATOM 1205 C C . PHE A 1 151 ? 21.931 -6.473 -29.413 1.00 88.06 151 PHE A C 1
ATOM 1207 O O . PHE A 1 151 ? 22.559 -5.443 -29.140 1.00 88.06 151 PHE A O 1
ATOM 1214 N N . ASP A 1 152 ? 22.565 -7.629 -29.564 1.00 87.44 152 ASP A N 1
ATOM 1215 C CA . ASP A 1 15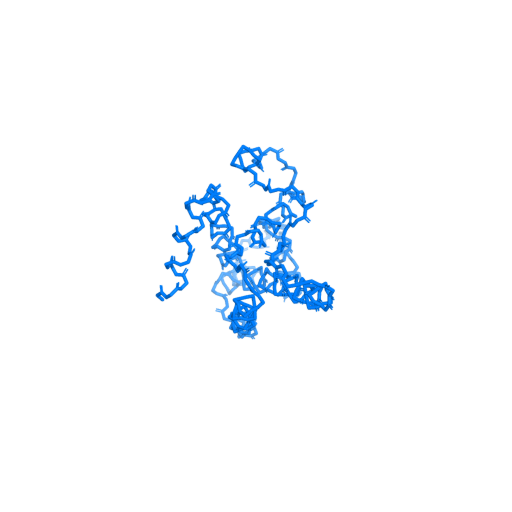2 ? 24.008 -7.718 -29.795 1.00 87.44 152 ASP A CA 1
ATOM 1216 C C . ASP A 1 152 ? 24.351 -7.497 -31.280 1.00 87.44 152 ASP A C 1
ATOM 1218 O O . ASP A 1 152 ? 23.484 -7.173 -32.097 1.00 87.44 152 ASP A O 1
ATOM 1222 N N . ALA A 1 153 ? 25.637 -7.600 -31.625 1.00 86.31 153 ALA A N 1
ATOM 1223 C CA . ALA A 1 153 ? 26.105 -7.369 -32.992 1.00 86.31 153 ALA A CA 1
ATOM 1224 C C . ALA A 1 153 ? 25.554 -8.414 -33.982 1.00 86.31 153 ALA A C 1
ATOM 1226 O O . ALA A 1 153 ? 25.467 -8.154 -35.182 1.00 86.31 153 ALA A O 1
ATOM 1227 N N . GLU A 1 154 ? 25.148 -9.573 -33.471 1.00 88.50 154 GLU A N 1
ATOM 1228 C CA . GLU A 1 154 ? 24.572 -10.700 -34.193 1.00 88.50 154 GLU A CA 1
ATOM 1229 C C . GLU A 1 154 ? 23.038 -10.604 -34.306 1.00 88.50 154 GLU A C 1
ATOM 1231 O O . GLU A 1 154 ? 22.406 -11.457 -34.933 1.00 88.50 154 GLU A O 1
ATOM 1236 N N . GLY A 1 155 ? 22.430 -9.561 -33.728 1.00 85.50 155 GLY A N 1
ATOM 1237 C CA . GLY A 1 155 ? 20.987 -9.334 -33.740 1.00 85.50 155 GLY A CA 1
ATOM 1238 C C . GLY A 1 155 ? 20.212 -10.207 -32.749 1.00 85.50 155 GLY A C 1
ATOM 1239 O O . GLY A 1 155 ? 18.985 -10.289 -32.845 1.00 85.50 155 GLY A O 1
ATOM 1240 N N . GLN A 1 156 ? 20.883 -10.864 -31.798 1.00 87.50 156 GLN A N 1
ATOM 1241 C CA . GLN A 1 156 ? 20.225 -11.601 -30.723 1.00 87.50 156 GLN A CA 1
ATOM 1242 C C . GLN A 1 156 ? 19.854 -10.678 -29.570 1.00 87.50 156 GLN A C 1
ATOM 1244 O O . GLN A 1 156 ? 20.547 -9.712 -29.255 1.00 87.50 156 GLN A O 1
ATOM 1249 N N . ARG A 1 157 ? 18.735 -10.987 -28.912 1.00 88.19 157 ARG A N 1
ATOM 1250 C CA . ARG A 1 157 ? 18.239 -10.179 -27.800 1.00 88.19 157 ARG A CA 1
ATOM 1251 C C . ARG A 1 157 ? 19.109 -10.386 -26.560 1.00 88.19 157 ARG A C 1
ATOM 1253 O O . ARG A 1 157 ? 19.305 -11.518 -26.114 1.00 88.19 157 ARG A O 1
ATOM 1260 N N . ARG A 1 158 ? 19.588 -9.293 -25.970 1.00 88.81 158 ARG A N 1
ATOM 1261 C CA . ARG A 1 158 ? 20.389 -9.319 -24.744 1.00 88.81 158 ARG A CA 1
ATOM 1262 C C . ARG A 1 158 ? 19.550 -9.758 -23.548 1.00 88.81 158 ARG A C 1
ATOM 1264 O O . ARG A 1 158 ? 18.356 -9.470 -23.456 1.00 88.81 158 ARG A O 1
ATOM 1271 N N . LYS A 1 159 ? 20.206 -10.429 -22.601 1.00 89.38 159 LYS A N 1
ATOM 1272 C CA . LYS A 1 159 ? 19.614 -10.748 -21.298 1.00 89.38 159 LYS A CA 1
ATOM 1273 C C . LYS A 1 159 ? 19.559 -9.486 -20.444 1.00 89.38 159 LYS A C 1
ATOM 1275 O O . LYS A 1 159 ? 20.530 -8.735 -20.396 1.00 89.38 159 LYS A O 1
ATOM 1280 N N . LEU A 1 160 ? 18.446 -9.298 -19.745 1.00 87.25 160 LEU A N 1
ATOM 1281 C CA . LEU A 1 160 ? 18.254 -8.218 -18.787 1.00 87.25 160 LEU A CA 1
ATOM 1282 C C . LEU A 1 160 ? 17.939 -8.782 -17.411 1.00 87.25 160 LEU A C 1
ATOM 1284 O O . LEU A 1 160 ? 17.298 -9.825 -17.290 1.00 87.25 160 LEU A O 1
ATOM 1288 N N . VAL A 1 161 ? 18.352 -8.042 -16.390 1.00 89.88 161 VAL A N 1
ATOM 1289 C CA . VAL A 1 161 ? 17.931 -8.249 -15.008 1.00 89.88 161 VAL A CA 1
ATOM 1290 C C . VAL A 1 161 ? 17.262 -6.957 -14.561 1.00 89.88 161 VAL A C 1
ATOM 1292 O O . VAL A 1 161 ? 17.855 -5.886 -14.676 1.00 89.88 161 VAL A O 1
ATOM 1295 N N . ILE A 1 162 ? 16.012 -7.055 -14.111 1.00 87.94 162 ILE A N 1
ATOM 1296 C CA . ILE A 1 162 ? 15.230 -5.924 -13.608 1.00 87.94 162 ILE A CA 1
ATOM 1297 C C . ILE A 1 162 ? 15.090 -6.105 -12.103 1.00 87.94 162 ILE A C 1
ATOM 1299 O O . ILE A 1 162 ? 14.659 -7.162 -11.648 1.00 87.94 162 ILE A O 1
ATOM 1303 N N . PHE A 1 163 ? 15.446 -5.070 -11.348 1.00 90.12 163 PHE A N 1
ATOM 1304 C CA . PHE A 1 163 ? 15.285 -5.043 -9.900 1.00 90.12 163 PHE A CA 1
ATOM 1305 C C . PHE A 1 163 ? 14.041 -4.234 -9.544 1.00 90.12 163 PHE A C 1
ATOM 1307 O O . PHE A 1 163 ? 13.834 -3.129 -10.053 1.00 90.12 163 PHE A O 1
ATOM 1314 N N . THR A 1 164 ? 13.212 -4.792 -8.670 1.00 88.94 164 THR A N 1
ATOM 1315 C CA . THR A 1 164 ? 12.011 -4.148 -8.140 1.00 88.94 164 THR A CA 1
ATOM 1316 C C . THR A 1 164 ? 12.000 -4.306 -6.634 1.00 88.94 164 THR A C 1
ATOM 1318 O O . THR A 1 164 ? 12.274 -5.392 -6.142 1.00 88.94 164 THR A O 1
ATOM 1321 N N . GLU A 1 165 ? 11.623 -3.250 -5.926 1.00 87.00 165 GLU A N 1
ATOM 1322 C CA . GLU A 1 165 ? 11.543 -3.254 -4.463 1.00 87.00 165 GLU A CA 1
ATOM 1323 C C . GLU A 1 165 ? 10.393 -4.116 -3.921 1.00 87.00 165 GLU A C 1
ATOM 1325 O O . GLU A 1 165 ? 10.522 -4.730 -2.873 1.00 87.00 165 GLU A O 1
ATOM 1330 N N . HIS A 1 166 ? 9.268 -4.189 -4.640 1.00 88.88 166 HIS A N 1
ATOM 1331 C CA . HIS A 1 166 ? 8.065 -4.884 -4.168 1.00 88.88 166 HIS A CA 1
ATOM 1332 C C . HIS A 1 166 ? 7.686 -6.037 -5.090 1.00 88.88 166 HIS A C 1
ATOM 1334 O O . HIS A 1 166 ? 7.731 -5.901 -6.322 1.00 88.88 166 HIS A O 1
ATOM 1340 N N . ARG A 1 167 ? 7.220 -7.145 -4.502 1.00 89.38 167 ARG A N 1
ATOM 1341 C CA . ARG A 1 167 ? 6.804 -8.343 -5.250 1.00 89.38 167 A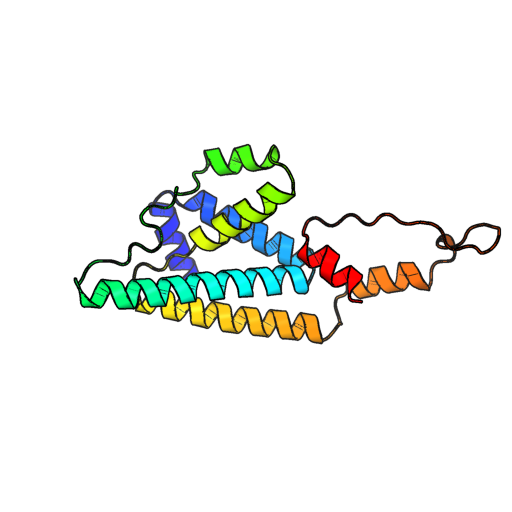RG A CA 1
ATOM 1342 C C . ARG A 1 167 ? 5.593 -8.074 -6.130 1.00 89.38 167 ARG A C 1
ATOM 1344 O O . ARG A 1 167 ? 5.511 -8.603 -7.234 1.00 89.38 167 ARG A O 1
ATOM 1351 N N . ASP A 1 168 ? 4.690 -7.203 -5.690 1.00 91.69 168 ASP A N 1
ATOM 1352 C CA . ASP A 1 168 ? 3.544 -6.786 -6.502 1.00 91.69 168 ASP A CA 1
ATOM 1353 C C . ASP A 1 168 ? 3.989 -6.103 -7.808 1.00 91.69 168 ASP A C 1
ATOM 1355 O O . ASP A 1 168 ? 3.408 -6.350 -8.862 1.00 91.69 168 ASP A O 1
ATOM 1359 N N . THR A 1 169 ? 5.065 -5.305 -7.777 1.00 90.94 169 THR A N 1
ATOM 1360 C CA . THR A 1 169 ? 5.628 -4.697 -8.994 1.00 90.94 169 THR A CA 1
ATOM 1361 C C . THR A 1 169 ? 6.247 -5.753 -9.910 1.00 90.94 169 THR A C 1
ATOM 1363 O O . THR A 1 169 ? 6.065 -5.678 -11.122 1.00 90.94 169 THR A O 1
ATOM 1366 N N . LEU A 1 170 ? 6.930 -6.763 -9.363 1.00 91.12 170 LEU A N 1
ATOM 1367 C CA . LEU A 1 170 ? 7.440 -7.890 -10.154 1.00 91.12 170 LEU A CA 1
ATOM 1368 C C . LEU A 1 170 ? 6.304 -8.655 -10.854 1.00 91.12 170 LEU A C 1
ATOM 1370 O O . LEU A 1 170 ? 6.390 -8.928 -12.053 1.00 91.12 170 LEU A O 1
ATOM 1374 N N . ASN A 1 171 ? 5.233 -8.968 -10.122 1.00 89.62 171 ASN A N 1
ATOM 1375 C CA . ASN A 1 171 ? 4.062 -9.653 -10.672 1.00 89.62 171 ASN A CA 1
ATOM 1376 C C . ASN A 1 171 ? 3.418 -8.816 -11.786 1.00 89.62 171 ASN A C 1
ATOM 1378 O O . ASN A 1 171 ? 3.161 -9.326 -12.873 1.00 89.62 171 ASN A O 1
ATOM 1382 N N . TYR A 1 172 ? 3.268 -7.508 -11.559 1.00 89.81 172 TYR A N 1
ATOM 1383 C CA . TYR A 1 172 ? 2.755 -6.575 -12.561 1.00 89.81 172 TYR A CA 1
ATOM 1384 C C . TYR A 1 172 ? 3.570 -6.569 -13.858 1.00 89.81 172 TYR A C 1
ATOM 1386 O O . TYR A 1 172 ? 2.993 -6.543 -14.941 1.00 89.81 172 TYR A O 1
ATOM 1394 N N . LEU A 1 173 ? 4.904 -6.594 -13.757 1.00 89.00 173 LEU A N 1
ATOM 1395 C CA . LEU A 1 173 ? 5.791 -6.656 -14.922 1.00 89.00 173 LEU A CA 1
ATOM 1396 C C . LEU A 1 173 ? 5.755 -8.018 -15.626 1.00 89.00 173 LEU A C 1
ATOM 1398 O O . LEU A 1 173 ? 6.051 -8.082 -16.812 1.00 89.00 173 LEU A O 1
ATOM 1402 N N . THR A 1 174 ? 5.431 -9.094 -14.907 1.00 87.44 174 THR A N 1
ATOM 1403 C CA . THR A 1 174 ? 5.366 -10.456 -15.463 1.00 87.44 174 THR A CA 1
ATOM 1404 C C . THR A 1 174 ? 4.073 -10.688 -16.246 1.00 87.44 174 THR A C 1
ATOM 1406 O O . THR A 1 174 ? 4.083 -11.384 -17.258 1.00 87.44 174 THR A O 1
ATOM 1409 N N . ASP A 1 175 ? 2.968 -10.091 -15.797 1.00 85.12 175 ASP A N 1
ATOM 1410 C CA . ASP A 1 175 ? 1.647 -10.235 -16.419 1.00 85.12 175 ASP A CA 1
ATOM 1411 C C . ASP A 1 175 ? 1.465 -9.391 -17.700 1.00 85.12 175 ASP A C 1
ATOM 1413 O O . ASP A 1 175 ? 0.469 -9.558 -18.411 1.00 85.12 175 ASP A O 1
ATOM 1417 N N . ARG A 1 176 ? 2.380 -8.455 -17.981 1.00 80.06 176 ARG A N 1
ATOM 1418 C CA . ARG A 1 176 ? 2.293 -7.465 -19.068 1.00 80.06 176 ARG A CA 1
ATOM 1419 C C . ARG A 1 176 ? 3.241 -7.766 -20.225 1.00 80.06 176 ARG A C 1
ATOM 1421 O O . ARG A 1 176 ? 2.790 -7.563 -21.376 1.00 80.06 176 ARG A O 1
#

Mean predicted aligned error: 8.37 Å

Secondary structure (DSSP, 8-state):
-HHHHHHHHHHTTT-HHHHHHHHHHHHHHHHH-HHHHHHHHHHHHHHHHHHHHHHHHHTTT------TTTTSPP--HHHHHGGGGS-HHHHHHHHHHHHHHT----SHHHHHHHHHHHHHHHHHHHHHHHH---HHHHHHHHHHHH-GGGB-TTSP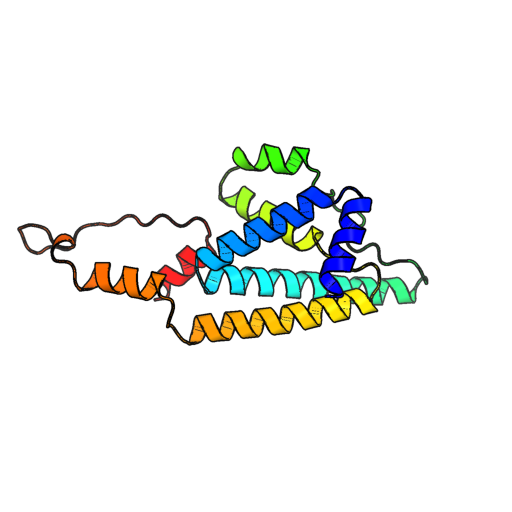BPP-----SSHHHHHHHH--

Foldseek 3Di:
DVVVVLLVVCVVVQCVLLLVLLVVLLVLQVVQDLQSNLVLLVVLLVLLVVLLVVQVVVVVPDPDKRPSQPPHDDCHVVNVVCLVVDDLVVSVVVSSVSNNSSQSDGHSVSSVVVSVVSVVSSVVSVVVLVVVVDVVVVVVVCCCPPDPVLADPVRDGDDDDDDGSDVSSVVSVVVD

Radius of gyration: 20.11 Å; Cα contacts (8 Å, |Δi|>4): 137; chains: 1; bounding box: 49×30×61 Å

Sequence (176 aa):
RQEFNRADALENNGRKGTVGFALTTLQRRLASSPEAIYQSLKRRKERLERRLEEARQARQEVDAPLELFQGLPLISDDDLEDLEDVPDAELEETEERVVDQASAARTIAELEVEIALLARLEELAHQVRRSGTDRKWEGLASLLQNNAEMFDAEGQRRKLVIFTEHRDTLNYLTDR

Solvent-accessible surface area (backbone atoms only — not comparable to full-atom values): 10148 Å² total; per-residue (Å²): 111,72,66,59,61,44,51,58,62,37,44,78,71,76,43,45,57,40,38,54,48,27,52,52,52,51,51,51,28,52,73,68,27,48,48,28,36,22,51,52,33,44,54,46,33,57,52,53,51,52,51,52,52,52,52,58,59,54,46,76,76,46,99,67,79,55,64,92,58,70,95,53,86,75,78,46,66,69,60,61,64,54,48,80,78,48,57,72,75,57,36,56,55,50,51,49,52,37,45,53,65,43,62,76,56,57,41,70,73,46,42,52,53,50,41,57,49,33,54,52,51,25,51,51,29,46,50,54,47,69,67,64,76,44,66,68,56,55,50,49,53,47,52,74,71,72,37,73,82,44,34,50,99,86,67,47,75,59,89,82,85,87,89,67,97,46,69,48,38,49,52,52,64,70,80,104